Protein AF-A0A9D6QQR9-F1 (afdb_monomer_lite)

Secondary structure (DSSP, 8-state):
-EEEEEETTEEEEEE--HHHHHHTHHHHHHHHHHHTT-EEETTEEESS--HHHHHHHHHHHHHHHHHTT-HHHHHHHHHHHHHHSTTEEEEEE-SSS-GGGPEEEE-SS-----------------------------------------

Foldseek 3Di:
DWAWEAEPPDIDIDDADPVVLVVCVVVLVVLQVVCCCWDDQFPDIGNHDDLVLSLLVLSVQLVVCVVVVVSVSVNSSRSSNCNSDPQFRYWYHDPVRRSVPIDTHGDPDDDDDPPDDDDDDDDDDDDDDDDDDDDPPDDDDDDDDDDDDD

pLDDT: mean 79.38, std 22.99, range [33.31, 97.69]

Sequence (150 aa):
MKLKVIVDERAYSVDVPPAMLQQAEDFFTKMDRDMDRGWQMGPEFIESPDQMQRCQIAANKLLTSISSTNETMVLLMAGYILKRLPGVTGVDIDTAGEMLHTEMIFDDQAQPATASPKTQAPVAAAAPLKNKLNKLEAMEQAGKDVTKVY

Structure (mmCIF, N/CA/C/O backbone):
data_AF-A0A9D6QQR9-F1
#
_entry.id   AF-A0A9D6QQR9-F1
#
loop_
_atom_site.group_PDB
_atom_site.id
_atom_site.type_symbol
_atom_site.label_atom_id
_atom_site.label_alt_id
_atom_site.label_comp_id
_atom_site.label_asym_id
_atom_site.label_entity_id
_atom_site.label_seq_id
_atom_site.pdbx_PDB_ins_code
_atom_site.Cartn_x
_atom_site.Cartn_y
_atom_site.Cartn_z
_atom_site.occupancy
_atom_site.B_iso_or_equiv
_atom_site.auth_seq_id
_atom_site.auth_comp_id
_atom_site.auth_asym_id
_atom_site.auth_atom_id
_atom_site.pdbx_PDB_model_num
ATOM 1 N N . MET A 1 1 ? -11.150 -1.353 9.179 1.00 91.12 1 MET A N 1
ATOM 2 C CA . MET A 1 1 ? -11.018 -2.383 8.119 1.00 91.12 1 MET A CA 1
ATOM 3 C C . MET A 1 1 ? -9.723 -3.127 8.384 1.00 91.12 1 MET A C 1
ATOM 5 O O . MET A 1 1 ? -8.843 -2.526 8.978 1.00 91.12 1 MET A O 1
ATOM 9 N N . LYS A 1 2 ? -9.597 -4.402 8.011 1.00 93.50 2 LYS A N 1
ATOM 10 C CA . LYS A 1 2 ? -8.396 -5.192 8.325 1.00 93.50 2 LYS A CA 1
ATOM 11 C C . LYS A 1 2 ? -7.752 -5.709 7.052 1.00 93.50 2 LYS A C 1
ATOM 13 O O . LYS A 1 2 ? -8.465 -6.203 6.187 1.00 93.50 2 LYS A O 1
ATOM 18 N N . LEU A 1 3 ? -6.429 -5.611 6.981 1.00 95.62 3 LEU A N 1
ATOM 19 C CA . LEU A 1 3 ? -5.617 -6.233 5.942 1.00 95.62 3 LEU A CA 1
ATOM 20 C C . LEU A 1 3 ? -4.707 -7.277 6.591 1.00 95.62 3 LEU A C 1
ATOM 22 O O . LEU A 1 3 ? -3.951 -6.954 7.512 1.00 95.62 3 LEU A O 1
ATOM 26 N N . LYS A 1 4 ? -4.778 -8.522 6.121 1.00 96.31 4 LYS A N 1
ATOM 27 C CA . LYS A 1 4 ? -3.826 -9.569 6.494 1.00 96.31 4 LYS A CA 1
ATOM 28 C C . LYS A 1 4 ? -2.565 -9.425 5.643 1.00 96.31 4 LYS A C 1
ATOM 30 O O . LYS A 1 4 ? -2.650 -9.394 4.428 1.00 96.31 4 LYS A O 1
ATOM 35 N N . VAL A 1 5 ? -1.400 -9.353 6.263 1.00 95.88 5 VAL A N 1
ATOM 36 C CA . VAL A 1 5 ? -0.110 -9.250 5.573 1.00 95.88 5 VAL A CA 1
ATOM 37 C C . VAL A 1 5 ? 0.670 -10.516 5.873 1.00 95.88 5 VAL A C 1
ATOM 39 O O . VAL A 1 5 ? 0.930 -10.799 7.040 1.00 95.88 5 VAL A O 1
ATOM 42 N N . ILE A 1 6 ? 1.014 -11.285 4.852 1.00 95.25 6 ILE A N 1
ATOM 43 C CA . ILE A 1 6 ? 1.804 -12.507 4.970 1.00 95.25 6 ILE A CA 1
ATOM 44 C C . ILE A 1 6 ? 3.209 -12.200 4.456 1.00 95.25 6 ILE A C 1
ATOM 46 O O . ILE A 1 6 ? 3.371 -11.598 3.398 1.00 95.25 6 ILE A O 1
ATOM 50 N N . VAL A 1 7 ? 4.212 -12.531 5.264 1.00 92.25 7 VAL A N 1
ATOM 51 C CA . VAL A 1 7 ? 5.634 -12.357 4.959 1.00 92.25 7 VAL A CA 1
ATOM 52 C C . VAL A 1 7 ? 6.340 -13.628 5.412 1.00 92.25 7 VAL A C 1
ATOM 54 O O . VAL A 1 7 ? 6.319 -13.948 6.607 1.00 92.25 7 VAL A O 1
ATOM 57 N N . ASP A 1 8 ? 6.939 -14.355 4.472 1.00 88.56 8 ASP A N 1
ATOM 58 C CA . ASP A 1 8 ? 7.457 -15.708 4.698 1.00 88.56 8 ASP A CA 1
ATOM 59 C C . ASP A 1 8 ? 6.386 -16.605 5.368 1.00 88.56 8 ASP A C 1
ATOM 61 O O . ASP A 1 8 ? 5.289 -16.787 4.851 1.00 88.56 8 ASP A O 1
ATOM 65 N N . GLU A 1 9 ? 6.658 -17.135 6.563 1.00 87.06 9 GLU A N 1
ATOM 66 C CA . GLU A 1 9 ? 5.735 -17.982 7.336 1.00 87.06 9 GLU A CA 1
ATOM 67 C C . GLU A 1 9 ? 4.909 -17.206 8.379 1.00 87.06 9 GLU A C 1
ATOM 69 O O . GLU A 1 9 ? 4.236 -17.795 9.231 1.00 87.06 9 GLU A O 1
ATOM 74 N N . ARG A 1 10 ? 4.970 -15.868 8.366 1.00 91.12 10 ARG A N 1
ATOM 75 C CA . ARG A 1 10 ? 4.340 -15.014 9.382 1.00 91.12 10 ARG A CA 1
ATOM 76 C C . ARG A 1 10 ? 3.180 -14.227 8.800 1.00 91.12 10 ARG A C 1
ATOM 78 O O . ARG A 1 10 ? 3.315 -13.557 7.786 1.00 91.12 10 ARG A O 1
ATOM 85 N N . ALA A 1 11 ? 2.055 -14.243 9.510 1.00 91.88 11 ALA A N 1
ATOM 86 C CA . ALA A 1 11 ? 0.897 -13.423 9.191 1.00 91.88 11 ALA A CA 1
ATOM 87 C C . ALA A 1 11 ? 0.703 -12.317 10.235 1.00 91.88 11 ALA A C 1
ATOM 89 O O . ALA A 1 11 ? 0.610 -12.575 11.436 1.00 91.88 11 ALA A O 1
ATOM 90 N N . TYR A 1 12 ? 0.572 -11.089 9.753 1.00 90.81 12 TYR A N 1
ATOM 91 C CA . TYR A 1 12 ? 0.277 -9.883 10.511 1.00 90.81 12 TYR A CA 1
ATOM 92 C C . TYR A 1 12 ? -1.120 -9.390 10.139 1.00 90.81 12 TYR A C 1
ATOM 94 O O . TYR A 1 12 ? -1.597 -9.608 9.029 1.00 90.81 12 TYR A O 1
ATOM 102 N N . SER A 1 13 ? -1.808 -8.730 11.063 1.00 93.94 13 SER A N 1
ATOM 103 C CA . SER A 1 13 ? -3.091 -8.081 10.779 1.00 93.94 13 SER A CA 1
ATOM 104 C C . SER A 1 13 ? -2.959 -6.596 11.051 1.00 93.94 13 SER A C 1
ATOM 106 O O . SER A 1 13 ? -2.690 -6.200 12.183 1.00 93.94 13 SER A O 1
ATOM 108 N N . VAL A 1 14 ? -3.155 -5.784 10.017 1.00 94.94 14 VAL A N 1
ATOM 109 C CA . VAL A 1 14 ? -3.143 -4.326 10.119 1.00 94.94 14 VAL A CA 1
ATOM 110 C C . VAL A 1 14 ? -4.587 -3.845 10.185 1.00 94.94 14 VAL A C 1
ATOM 112 O O . VAL A 1 14 ? -5.348 -4.021 9.231 1.00 94.94 14 VAL A O 1
ATOM 115 N N . ASP A 1 15 ? -4.980 -3.263 11.319 1.00 95.25 15 ASP A N 1
ATOM 116 C CA . ASP A 1 15 ? -6.286 -2.620 11.463 1.00 95.25 15 ASP A CA 1
ATOM 117 C C . ASP A 1 15 ? -6.185 -1.163 11.006 1.00 95.25 15 ASP A C 1
ATOM 119 O O . ASP A 1 15 ? -5.516 -0.342 11.629 1.00 95.25 15 ASP A O 1
ATOM 123 N N . VAL A 1 16 ? -6.818 -0.864 9.875 1.00 94.56 16 VAL A N 1
ATOM 124 C CA . VAL A 1 16 ? -6.851 0.467 9.273 1.00 94.56 16 VAL A CA 1
ATOM 125 C C . VAL A 1 16 ? -8.163 1.158 9.658 1.00 94.56 16 VAL A C 1
ATOM 127 O O . VAL A 1 16 ? -9.246 0.709 9.240 1.00 94.56 16 VAL A O 1
ATOM 130 N N . PRO A 1 17 ? -8.110 2.269 10.417 1.00 94.50 17 PRO A N 1
ATOM 131 C CA . PRO A 1 17 ? -9.299 3.033 10.768 1.00 94.50 17 PRO A CA 1
ATOM 132 C C . PRO A 1 17 ? -9.980 3.613 9.515 1.00 94.50 17 PRO A C 1
ATOM 134 O O . PRO A 1 17 ? -9.307 4.230 8.689 1.00 94.50 17 PRO A O 1
ATOM 137 N N . PRO A 1 18 ? -11.315 3.508 9.364 1.00 90.81 18 PRO A N 1
ATOM 138 C CA . PRO A 1 18 ? -12.011 4.060 8.197 1.00 90.81 18 PRO A CA 1
ATOM 139 C C . PRO A 1 18 ? -11.813 5.572 8.012 1.00 90.81 18 PRO A C 1
ATOM 141 O O . PRO A 1 18 ? -11.707 6.043 6.884 1.00 90.81 18 PRO A O 1
ATOM 144 N N . ALA A 1 19 ? -11.718 6.326 9.113 1.00 92.19 19 ALA A N 1
ATOM 145 C CA . ALA A 1 19 ? -11.443 7.762 9.073 1.00 92.19 19 ALA A CA 1
ATOM 146 C C . ALA A 1 19 ? -10.086 8.067 8.414 1.00 92.19 19 ALA A C 1
ATOM 148 O O . ALA A 1 19 ? -9.981 8.995 7.616 1.00 92.19 19 ALA A O 1
ATOM 149 N N . MET A 1 20 ? -9.076 7.229 8.667 1.00 91.94 20 MET A N 1
ATOM 150 C CA . MET A 1 20 ? -7.753 7.375 8.067 1.00 91.94 20 MET A CA 1
ATOM 151 C C . MET A 1 20 ? -7.805 7.229 6.543 1.00 91.94 20 MET A C 1
ATOM 153 O O . MET A 1 20 ? -7.174 8.008 5.839 1.00 91.94 20 MET A O 1
ATOM 157 N N . LEU A 1 21 ? -8.589 6.278 6.02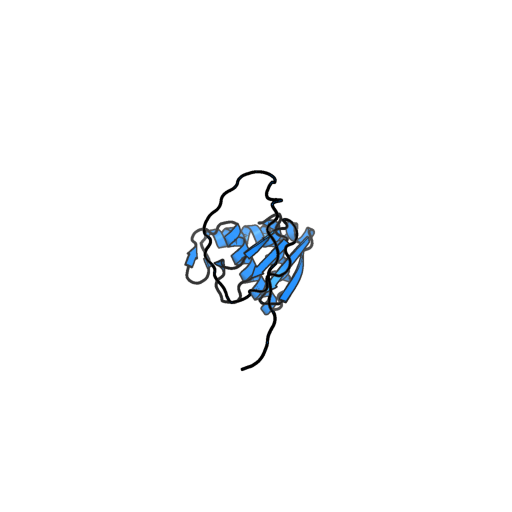3 1.00 90.75 21 LEU A N 1
ATOM 158 C CA . LEU A 1 21 ? -8.748 6.084 4.576 1.00 90.75 21 LEU A CA 1
ATOM 159 C C . LEU A 1 21 ? -9.316 7.320 3.876 1.00 90.75 21 LEU A C 1
ATOM 161 O O . LEU A 1 21 ? -8.982 7.578 2.725 1.00 90.75 21 LEU A O 1
ATOM 165 N N . GLN A 1 22 ? -10.194 8.061 4.555 1.00 90.75 22 GLN A N 1
ATOM 166 C CA . GLN A 1 22 ? -10.755 9.305 4.029 1.00 90.75 22 GLN A CA 1
ATOM 167 C C . GLN A 1 22 ? -9.737 10.445 4.110 1.00 90.75 22 GLN A C 1
ATOM 169 O O . GLN A 1 22 ? -9.563 11.184 3.148 1.00 90.75 22 GLN A O 1
ATOM 174 N N . GLN A 1 23 ? -9.036 10.564 5.238 1.00 93.44 23 GLN A N 1
ATOM 175 C CA . GLN A 1 23 ? -8.051 11.624 5.471 1.00 93.44 23 GLN A CA 1
ATOM 176 C C . GLN A 1 23 ? -6.786 11.472 4.614 1.00 93.44 23 GLN A C 1
ATOM 178 O O . GLN A 1 23 ? -6.127 12.462 4.315 1.00 93.44 23 GLN A O 1
ATOM 183 N N . ALA A 1 24 ? -6.441 10.246 4.215 1.00 94.50 24 ALA A N 1
ATOM 184 C CA . ALA A 1 24 ? -5.247 9.942 3.433 1.00 94.50 24 ALA A CA 1
ATOM 185 C C . ALA A 1 24 ? -5.466 9.975 1.907 1.00 94.50 24 ALA A C 1
ATOM 187 O O . ALA A 1 24 ? -4.535 9.670 1.165 1.00 94.50 24 ALA A O 1
ATOM 188 N N . GLU A 1 25 ? -6.649 10.358 1.407 1.00 94.75 25 GLU A N 1
ATOM 189 C CA . GLU A 1 25 ? -6.940 10.357 -0.040 1.00 94.75 25 GLU A CA 1
ATOM 190 C C . GLU A 1 25 ? -5.968 11.236 -0.844 1.00 94.75 25 GLU A C 1
ATOM 192 O O . GLU A 1 25 ? -5.520 10.837 -1.921 1.00 94.75 25 GLU A O 1
ATOM 197 N N . ASP A 1 26 ? -5.575 12.396 -0.309 1.00 96.12 26 ASP A N 1
ATOM 198 C CA . ASP A 1 26 ? -4.588 13.272 -0.952 1.00 96.12 26 ASP A CA 1
ATOM 199 C C . ASP A 1 26 ? -3.217 12.594 -1.064 1.00 96.12 26 ASP A C 1
ATOM 201 O O . ASP A 1 26 ? -2.535 12.693 -2.088 1.00 96.12 26 ASP A O 1
ATOM 205 N N . PHE A 1 27 ? -2.825 11.856 -0.024 1.00 96.50 27 PHE A N 1
ATOM 206 C CA . PHE A 1 27 ? -1.591 11.078 -0.021 1.00 96.50 27 PHE A CA 1
ATOM 207 C C . PHE A 1 27 ? -1.658 9.936 -1.044 1.00 96.50 27 PHE A C 1
ATOM 209 O O . PHE A 1 27 ? -0.718 9.755 -1.816 1.00 96.50 27 PHE A O 1
ATOM 216 N N . PHE A 1 28 ? -2.780 9.214 -1.114 1.00 96.69 28 PHE A N 1
ATOM 217 C CA . PHE A 1 28 ? -2.988 8.146 -2.095 1.00 96.69 28 PHE A CA 1
ATOM 218 C C . PHE A 1 28 ? -2.946 8.676 -3.527 1.00 96.69 28 PHE A C 1
ATOM 220 O O . PHE A 1 28 ? -2.248 8.117 -4.367 1.00 96.69 28 PHE A O 1
ATOM 227 N N . THR A 1 29 ? -3.608 9.804 -3.783 1.00 97.00 29 THR A N 1
ATOM 228 C CA . THR A 1 29 ? -3.613 10.469 -5.092 1.00 97.00 29 THR A CA 1
ATOM 229 C C . THR A 1 29 ? -2.218 10.937 -5.496 1.00 97.00 29 THR A C 1
ATOM 231 O O . THR A 1 29 ? -1.833 10.829 -6.660 1.00 97.00 29 THR A O 1
ATOM 234 N N . LYS A 1 30 ? -1.430 11.455 -4.547 1.00 96.75 30 LYS A N 1
ATOM 235 C CA . LYS A 1 30 ? -0.031 11.801 -4.810 1.00 96.75 30 LYS A CA 1
ATOM 236 C C . LYS A 1 30 ? 0.784 10.560 -5.163 1.00 96.75 30 LYS A C 1
ATOM 238 O O . LYS A 1 30 ? 1.539 10.598 -6.126 1.00 96.75 30 LYS A O 1
ATOM 243 N N . MET A 1 31 ? 0.602 9.473 -4.419 1.00 96.81 31 MET A N 1
ATOM 244 C CA . MET A 1 31 ? 1.321 8.231 -4.672 1.00 96.81 31 MET A CA 1
ATOM 245 C C . MET A 1 31 ? 0.973 7.634 -6.043 1.00 96.81 31 MET A C 1
ATOM 247 O O . MET A 1 31 ? 1.870 7.177 -6.743 1.00 96.81 31 MET A O 1
ATOM 251 N N . ASP A 1 32 ? -0.293 7.708 -6.461 1.00 96.50 32 ASP A N 1
ATOM 252 C CA . ASP A 1 32 ? -0.720 7.320 -7.811 1.00 96.50 32 ASP A CA 1
ATOM 253 C C . ASP A 1 32 ? 0.017 8.117 -8.891 1.00 96.50 32 ASP A C 1
ATOM 255 O O . ASP A 1 32 ? 0.580 7.531 -9.811 1.00 96.50 32 ASP A O 1
ATOM 259 N N . ARG A 1 33 ? 0.080 9.445 -8.736 1.00 96.44 33 ARG A N 1
ATOM 260 C CA . ARG A 1 33 ? 0.791 10.332 -9.669 1.00 96.44 33 ARG A CA 1
ATOM 261 C C . ARG A 1 33 ? 2.295 10.092 -9.693 1.00 96.44 33 ARG A C 1
ATOM 263 O O . ARG A 1 33 ? 2.919 10.248 -10.736 1.00 96.44 33 ARG A O 1
ATOM 270 N N . ASP A 1 34 ? 2.886 9.757 -8.550 1.00 95.69 34 ASP A N 1
ATOM 271 C CA . ASP A 1 34 ? 4.303 9.407 -8.485 1.00 95.69 34 ASP A CA 1
ATOM 272 C C . ASP A 1 34 ? 4.568 8.093 -9.239 1.00 95.69 34 ASP A C 1
ATOM 274 O O . ASP A 1 34 ? 5.571 7.998 -9.942 1.00 95.69 34 ASP A O 1
ATOM 278 N N . MET A 1 35 ? 3.653 7.119 -9.161 1.00 96.31 35 MET A N 1
ATOM 279 C CA . MET A 1 35 ? 3.741 5.861 -9.914 1.00 96.31 35 MET A CA 1
ATOM 280 C C . MET A 1 35 ? 3.443 6.023 -11.412 1.00 96.31 35 MET A C 1
ATOM 282 O O . MET A 1 35 ? 4.026 5.301 -12.213 1.00 96.31 35 MET A O 1
ATOM 286 N N . ASP A 1 36 ? 2.624 7.002 -11.816 1.00 95.06 36 ASP A N 1
ATOM 287 C CA . ASP A 1 36 ? 2.365 7.327 -13.234 1.00 95.06 36 ASP A CA 1
ATOM 288 C C . ASP A 1 36 ? 3.628 7.751 -14.007 1.00 95.06 36 ASP A C 1
ATOM 290 O O . ASP A 1 36 ? 3.624 7.800 -15.235 1.00 95.06 36 ASP A O 1
ATOM 294 N N . ARG A 1 37 ? 4.717 8.074 -13.301 1.00 95.19 37 ARG A N 1
ATOM 295 C CA . ARG A 1 37 ? 6.022 8.416 -13.893 1.00 95.19 37 ARG A CA 1
ATOM 296 C C . ARG A 1 37 ? 6.878 7.189 -14.219 1.00 95.19 37 ARG A C 1
ATOM 298 O O . ARG A 1 37 ? 8.020 7.346 -14.653 1.00 95.19 37 ARG A O 1
ATOM 305 N N . GLY A 1 38 ? 6.335 6.007 -13.973 1.00 95.69 38 GLY A N 1
ATOM 306 C CA . GLY A 1 38 ? 7.004 4.728 -14.071 1.00 95.69 38 GLY A CA 1
ATOM 307 C C . GLY A 1 38 ? 7.695 4.317 -12.775 1.00 95.69 38 GLY A C 1
ATOM 308 O O . GLY A 1 38 ? 8.071 5.145 -11.940 1.00 95.69 38 GLY A O 1
ATOM 309 N N . TRP A 1 39 ? 7.844 3.007 -12.595 1.00 95.69 39 TRP A N 1
ATOM 310 C CA . TRP A 1 39 ? 8.399 2.409 -11.387 1.00 95.69 39 TRP A CA 1
ATOM 311 C C . TRP A 1 39 ? 9.298 1.216 -11.711 1.00 95.69 39 TRP A C 1
ATOM 313 O O . TRP A 1 39 ? 8.967 0.379 -12.548 1.00 95.69 39 TRP A O 1
ATOM 323 N N . GLN A 1 40 ? 10.423 1.111 -11.004 1.00 94.12 40 GLN A N 1
ATOM 324 C CA . GLN A 1 40 ? 11.301 -0.056 -11.074 1.00 94.12 40 GLN A CA 1
ATOM 325 C C . GLN A 1 40 ? 10.744 -1.164 -10.166 1.00 94.12 40 GLN A C 1
ATOM 327 O O . GLN A 1 40 ? 10.770 -1.040 -8.938 1.00 94.12 40 GLN A O 1
ATOM 332 N N . MET A 1 41 ? 10.233 -2.240 -10.759 1.00 92.81 41 MET A N 1
ATOM 333 C CA . MET A 1 41 ? 9.688 -3.408 -10.065 1.00 92.81 41 MET A CA 1
ATOM 334 C C . MET A 1 41 ? 10.649 -4.586 -10.250 1.00 92.81 41 MET A C 1
ATOM 336 O O . MET A 1 41 ? 10.521 -5.391 -11.167 1.00 92.81 41 MET A O 1
ATOM 340 N N . GLY A 1 42 ? 11.665 -4.656 -9.386 1.00 86.81 42 GLY A N 1
ATOM 341 C CA . GLY A 1 42 ? 12.750 -5.630 -9.529 1.00 86.81 42 GLY A CA 1
ATOM 342 C C . GLY A 1 42 ? 13.634 -5.301 -10.743 1.00 86.81 42 GLY A C 1
ATOM 343 O O . GLY A 1 42 ? 14.072 -4.152 -10.865 1.00 86.81 42 GLY A O 1
ATOM 344 N N . PRO A 1 43 ? 13.930 -6.257 -11.641 1.00 87.94 43 PRO A N 1
ATOM 345 C CA . PRO A 1 43 ? 14.731 -5.992 -12.838 1.00 87.94 43 PRO A CA 1
ATOM 346 C C . PRO A 1 43 ? 13.969 -5.205 -13.916 1.00 87.94 43 PRO A C 1
ATOM 348 O O . PRO A 1 43 ? 14.599 -4.600 -14.783 1.00 87.94 43 PRO A O 1
ATOM 351 N N . GLU A 1 44 ? 12.636 -5.184 -13.863 1.00 91.19 44 GLU A N 1
ATOM 352 C CA . GLU A 1 44 ? 11.794 -4.566 -14.885 1.00 91.19 44 GLU A CA 1
ATOM 353 C C . GLU A 1 44 ? 11.399 -3.130 -14.513 1.00 91.19 44 GLU A C 1
ATOM 355 O O . GLU A 1 44 ? 11.118 -2.816 -13.354 1.00 91.19 44 GLU A O 1
ATOM 360 N N . PHE A 1 45 ? 11.382 -2.241 -15.508 1.00 94.75 45 PHE A N 1
ATOM 361 C CA . PHE A 1 45 ? 10.854 -0.888 -15.369 1.00 94.75 45 PHE A CA 1
ATOM 362 C C . PHE A 1 45 ? 9.485 -0.813 -16.041 1.00 94.75 45 PHE A C 1
ATOM 364 O O . PHE A 1 45 ? 9.373 -1.019 -17.248 1.00 94.75 45 PHE A O 1
ATOM 371 N N . ILE A 1 46 ? 8.456 -0.493 -15.263 1.00 95.38 46 ILE A N 1
ATOM 372 C CA . ILE A 1 46 ? 7.082 -0.372 -15.745 1.00 95.38 46 ILE A CA 1
ATOM 373 C C . ILE A 1 46 ? 6.766 1.105 -15.931 1.00 95.38 46 ILE A C 1
ATOM 375 O O . ILE A 1 46 ? 6.724 1.843 -14.951 1.00 95.38 46 ILE A O 1
ATOM 379 N N . GLU A 1 47 ? 6.531 1.545 -17.168 1.00 95.69 47 GLU A N 1
ATOM 380 C CA . GLU A 1 47 ? 6.283 2.963 -17.482 1.00 95.69 47 GLU A CA 1
ATOM 381 C C . GLU A 1 47 ? 4.973 3.494 -16.886 1.00 95.69 47 GLU A C 1
ATOM 383 O O . GLU A 1 47 ? 4.905 4.648 -16.472 1.00 95.69 47 GLU A O 1
ATOM 388 N N . SER A 1 48 ? 3.933 2.661 -16.820 1.00 93.94 48 SER A N 1
ATOM 389 C CA . SER A 1 48 ? 2.644 3.025 -16.232 1.00 93.94 48 SER A CA 1
ATOM 390 C C . SER A 1 48 ? 2.059 1.822 -15.493 1.00 93.94 48 SER A C 1
ATOM 392 O O . SER A 1 48 ? 1.387 0.995 -16.112 1.00 93.94 48 SER A O 1
ATOM 394 N N . PRO A 1 49 ? 2.347 1.682 -14.185 1.00 96.06 49 PRO A N 1
ATOM 395 C CA . PRO A 1 49 ? 1.848 0.571 -13.394 1.00 96.06 49 PRO A CA 1
ATOM 396 C C . PRO A 1 49 ? 0.319 0.560 -13.352 1.00 96.06 49 PRO A C 1
ATOM 398 O O . PRO A 1 49 ? -0.315 1.582 -13.042 1.00 96.06 49 PRO A O 1
ATOM 401 N N . ASP A 1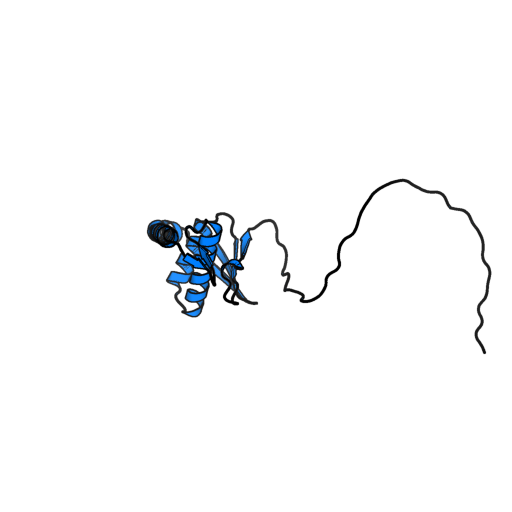 50 ? -0.271 -0.600 -13.624 1.00 95.75 50 ASP A N 1
ATOM 402 C CA . ASP A 1 50 ? -1.705 -0.817 -13.461 1.00 95.75 50 ASP A CA 1
ATOM 403 C C . ASP A 1 50 ? -2.110 -0.856 -11.975 1.00 95.75 50 ASP A C 1
ATOM 405 O O . ASP A 1 50 ? -1.287 -0.761 -11.064 1.00 95.75 50 ASP A O 1
ATOM 409 N N . GLN A 1 51 ? -3.407 -0.973 -11.702 1.00 95.31 51 GLN A N 1
ATOM 410 C CA . GLN A 1 51 ? -3.929 -0.973 -10.335 1.00 95.31 51 GLN A CA 1
ATOM 411 C C . GLN A 1 51 ? -3.364 -2.105 -9.462 1.00 95.31 51 GLN A C 1
ATOM 413 O O . GLN A 1 51 ? -3.084 -1.876 -8.285 1.00 95.31 51 GLN A O 1
ATOM 418 N N . MET A 1 52 ? -3.179 -3.302 -10.024 1.00 95.50 52 MET A N 1
ATOM 419 C CA . MET A 1 52 ? -2.612 -4.443 -9.308 1.00 95.50 52 MET A CA 1
ATOM 420 C C . MET A 1 52 ? -1.142 -4.178 -8.979 1.00 95.50 52 MET A C 1
ATOM 422 O O . MET A 1 52 ? -0.731 -4.293 -7.824 1.00 95.50 52 MET A O 1
ATOM 426 N N . GLN A 1 53 ? -0.375 -3.722 -9.968 1.00 96.19 53 GLN A N 1
ATOM 427 C CA . GLN A 1 53 ? 1.038 -3.382 -9.817 1.00 96.19 53 GLN A CA 1
ATOM 428 C C . GLN A 1 53 ? 1.244 -2.251 -8.799 1.00 96.19 53 GLN A C 1
ATOM 430 O O . GLN A 1 53 ? 2.109 -2.331 -7.929 1.00 96.19 53 GLN A O 1
ATOM 435 N N . ARG A 1 54 ? 0.397 -1.219 -8.802 1.00 97.06 54 ARG A N 1
ATOM 436 C CA . ARG A 1 54 ? 0.438 -0.164 -7.773 1.00 97.06 54 ARG A CA 1
ATOM 437 C C . ARG A 1 54 ? 0.249 -0.713 -6.365 1.00 97.06 54 ARG A C 1
ATOM 439 O O . ARG A 1 54 ? 0.925 -0.276 -5.430 1.00 97.06 54 ARG A O 1
ATOM 446 N N . CYS A 1 55 ? -0.648 -1.681 -6.195 1.00 96.94 55 CYS A N 1
ATOM 447 C CA . CYS A 1 55 ? -0.826 -2.346 -4.912 1.00 96.94 55 CYS A CA 1
ATOM 448 C C . CYS A 1 55 ? 0.388 -3.211 -4.544 1.00 96.94 55 CYS A C 1
ATOM 450 O O . CYS A 1 55 ? 0.769 -3.212 -3.376 1.00 96.94 55 CYS A O 1
ATOM 452 N N . GLN A 1 56 ? 1.054 -3.863 -5.502 1.00 96.38 56 GLN A N 1
ATOM 453 C CA . GLN A 1 56 ? 2.321 -4.573 -5.262 1.00 96.38 56 GLN A CA 1
ATOM 454 C C . GLN A 1 56 ? 3.443 -3.613 -4.824 1.00 96.38 56 GLN A C 1
ATOM 456 O O . GLN A 1 56 ? 4.169 -3.896 -3.870 1.00 96.38 56 GLN A O 1
ATOM 461 N N . ILE A 1 57 ? 3.534 -2.422 -5.429 1.00 96.12 57 ILE A N 1
ATOM 462 C CA . ILE A 1 57 ? 4.461 -1.358 -4.999 1.00 96.12 57 ILE A CA 1
ATOM 463 C C . ILE A 1 57 ? 4.156 -0.921 -3.566 1.00 96.12 57 ILE A C 1
ATOM 465 O O . ILE A 1 57 ? 5.064 -0.798 -2.739 1.00 96.12 57 ILE A O 1
ATOM 469 N N . ALA A 1 58 ? 2.879 -0.704 -3.246 1.00 96.88 58 ALA A N 1
ATOM 470 C CA . ALA A 1 58 ? 2.457 -0.361 -1.893 1.00 96.88 58 ALA A CA 1
ATOM 471 C C . ALA A 1 58 ? 2.765 -1.485 -0.890 1.00 96.88 58 ALA A C 1
ATOM 473 O O . ALA A 1 58 ? 3.204 -1.198 0.222 1.00 96.88 58 ALA A O 1
ATOM 474 N N . ALA A 1 59 ? 2.612 -2.751 -1.280 1.00 96.50 59 ALA A N 1
ATOM 475 C CA . ALA A 1 59 ? 2.946 -3.907 -0.454 1.00 96.50 59 ALA A CA 1
ATOM 476 C C . ALA A 1 59 ? 4.455 -4.005 -0.178 1.00 96.50 59 ALA A C 1
ATOM 478 O O . ALA A 1 59 ? 4.867 -4.186 0.966 1.00 96.50 59 ALA A O 1
ATOM 479 N N . ASN A 1 60 ? 5.304 -3.761 -1.176 1.00 94.81 60 ASN A N 1
ATOM 480 C CA . ASN A 1 60 ? 6.750 -3.696 -0.965 1.00 94.81 60 ASN A CA 1
ATOM 481 C C . ASN A 1 60 ? 7.158 -2.544 -0.018 1.00 94.81 60 ASN A C 1
ATOM 483 O O . ASN A 1 60 ? 7.992 -2.710 0.881 1.00 94.81 60 ASN A O 1
ATOM 487 N N . LYS A 1 61 ? 6.520 -1.373 -0.156 1.00 95.06 61 LYS A N 1
ATOM 488 C CA . LYS A 1 61 ? 6.697 -0.252 0.785 1.00 95.06 61 LYS A CA 1
ATOM 489 C C . LYS A 1 61 ? 6.197 -0.594 2.187 1.00 95.06 61 LYS A C 1
ATOM 491 O O . LYS A 1 61 ? 6.818 -0.181 3.168 1.00 95.06 61 LYS A O 1
ATOM 496 N N . LEU A 1 62 ? 5.102 -1.342 2.290 1.00 95.75 62 LEU A N 1
ATOM 497 C CA . LEU A 1 62 ? 4.564 -1.838 3.551 1.00 95.75 62 LEU A CA 1
ATOM 498 C C . LEU A 1 62 ? 5.561 -2.777 4.237 1.00 95.75 62 LEU A C 1
ATOM 500 O O . LEU A 1 62 ? 5.859 -2.552 5.406 1.00 95.75 62 LEU A O 1
ATOM 504 N N . LEU A 1 63 ? 6.151 -3.736 3.513 1.00 94.19 63 LEU A N 1
ATOM 505 C CA . LEU A 1 63 ? 7.211 -4.608 4.032 1.00 94.19 63 LEU A CA 1
ATOM 506 C C . LEU A 1 63 ? 8.371 -3.789 4.610 1.00 94.19 63 LEU A C 1
ATOM 508 O O . LEU A 1 63 ? 8.738 -3.959 5.771 1.00 94.19 63 LEU A O 1
ATOM 512 N N . THR A 1 64 ? 8.883 -2.828 3.837 1.00 93.50 64 THR A N 1
ATOM 513 C CA . THR A 1 64 ? 9.980 -1.950 4.279 1.00 93.50 64 THR A CA 1
ATOM 514 C C . THR A 1 64 ? 9.600 -1.139 5.527 1.00 93.50 64 THR A C 1
ATOM 516 O O . THR A 1 64 ? 10.419 -0.935 6.427 1.00 93.50 64 THR A O 1
ATOM 519 N N . SER A 1 65 ? 8.345 -0.686 5.606 1.00 95.12 65 SER A N 1
ATOM 520 C CA . SER A 1 65 ? 7.818 0.079 6.743 1.00 95.12 65 SER A CA 1
ATOM 521 C C . SER A 1 65 ? 7.674 -0.776 8.000 1.00 95.12 65 SER A C 1
ATOM 523 O O . SER A 1 65 ? 7.974 -0.287 9.087 1.00 95.12 65 SER A O 1
ATOM 525 N N . ILE A 1 66 ? 7.281 -2.048 7.857 1.00 92.69 66 ILE A N 1
ATOM 526 C CA . ILE A 1 66 ? 7.260 -3.028 8.951 1.00 92.69 66 ILE A CA 1
ATOM 527 C C 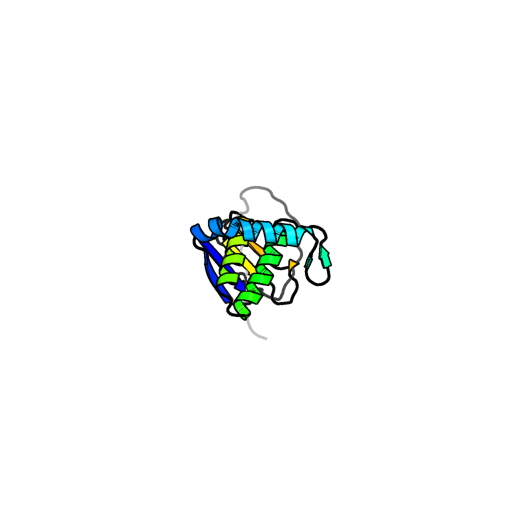. ILE A 1 66 ? 8.682 -3.244 9.472 1.00 92.69 66 ILE A C 1
ATOM 529 O O . ILE A 1 66 ? 8.912 -3.121 10.672 1.00 92.69 66 ILE A O 1
ATOM 533 N N . SER A 1 67 ? 9.650 -3.495 8.584 1.00 90.75 67 SER A N 1
ATOM 534 C CA . SER A 1 67 ? 11.055 -3.692 8.969 1.00 90.75 67 SER A CA 1
ATOM 535 C C . SER A 1 67 ? 11.672 -2.461 9.641 1.00 90.75 67 SER A C 1
ATOM 537 O O . SER A 1 67 ? 12.562 -2.601 10.474 1.00 90.75 67 SER A O 1
ATOM 539 N N . SER A 1 68 ? 11.193 -1.264 9.294 1.00 93.25 68 SER A N 1
ATOM 540 C CA . SER A 1 68 ? 11.657 0.010 9.862 1.00 93.25 68 SER A CA 1
ATOM 541 C C . SER A 1 68 ? 10.821 0.495 11.057 1.00 93.25 68 SER A C 1
ATOM 543 O O . SER A 1 68 ? 11.040 1.609 11.529 1.00 93.25 68 SER A O 1
ATOM 545 N N . THR A 1 69 ? 9.838 -0.289 11.520 1.00 91.62 69 THR A N 1
ATOM 546 C CA . THR A 1 69 ? 8.903 0.063 12.611 1.00 91.62 69 THR A CA 1
ATOM 547 C C . THR A 1 69 ? 8.193 1.411 12.395 1.00 91.62 69 THR A C 1
ATOM 549 O O . THR A 1 69 ? 7.927 2.164 13.329 1.00 91.62 69 THR A O 1
ATOM 552 N N . ASN A 1 70 ? 7.878 1.754 11.143 1.00 95.19 70 ASN A N 1
ATOM 553 C CA . ASN A 1 70 ? 7.156 2.981 10.812 1.00 95.19 70 ASN A CA 1
ATOM 554 C C . ASN A 1 70 ? 5.647 2.712 10.764 1.00 95.19 70 ASN A C 1
ATOM 556 O O . ASN A 1 70 ? 5.079 2.485 9.695 1.00 95.19 70 ASN A O 1
ATOM 560 N N . GLU A 1 71 ? 4.999 2.741 11.929 1.00 93.69 71 GLU A N 1
ATOM 561 C CA . GLU A 1 71 ? 3.578 2.398 12.090 1.00 93.69 71 GLU A CA 1
ATOM 562 C C . GLU A 1 71 ? 2.653 3.251 11.213 1.00 93.69 71 GLU A C 1
ATOM 564 O O . GLU A 1 71 ? 1.741 2.729 10.571 1.00 93.69 71 GLU A O 1
ATOM 569 N N . THR A 1 72 ? 2.921 4.555 11.112 1.00 94.00 72 THR A N 1
ATOM 570 C CA . THR A 1 72 ? 2.148 5.462 10.255 1.00 94.00 72 THR A CA 1
ATOM 571 C C . THR A 1 72 ? 2.212 5.027 8.795 1.00 94.00 72 THR A C 1
ATOM 573 O O . THR A 1 72 ? 1.187 4.982 8.116 1.00 94.00 72 THR A O 1
ATOM 576 N N . MET A 1 73 ? 3.404 4.677 8.305 1.00 95.38 73 MET A N 1
ATOM 577 C CA . MET A 1 73 ? 3.577 4.242 6.922 1.00 95.38 73 MET A CA 1
ATOM 578 C C . MET A 1 73 ? 2.979 2.851 6.684 1.00 95.38 73 MET A C 1
ATOM 580 O O . MET A 1 73 ? 2.378 2.630 5.636 1.00 95.38 73 MET A O 1
ATOM 584 N N . VAL A 1 74 ? 3.042 1.946 7.667 1.00 96.31 74 VAL A N 1
ATOM 585 C CA . VAL A 1 74 ? 2.331 0.656 7.616 1.00 96.31 74 VAL A CA 1
ATOM 586 C C . VAL A 1 74 ? 0.831 0.878 7.432 1.00 96.31 74 VAL A C 1
ATOM 588 O O . VAL A 1 74 ? 0.233 0.311 6.518 1.00 96.31 74 VAL A O 1
ATOM 591 N N . LEU A 1 75 ? 0.228 1.744 8.248 1.00 95.81 75 LEU A N 1
ATOM 592 C CA . LEU A 1 75 ? -1.196 2.051 8.157 1.00 95.81 75 LEU A CA 1
ATOM 593 C C . LEU A 1 75 ? -1.560 2.716 6.818 1.00 95.81 75 LEU A C 1
ATOM 595 O O . LEU A 1 75 ? -2.578 2.368 6.221 1.00 95.81 75 LEU A O 1
ATOM 599 N N . LEU A 1 76 ? -0.722 3.632 6.316 1.00 96.50 76 LEU A N 1
ATOM 600 C CA . LEU A 1 76 ? -0.944 4.298 5.028 1.00 96.50 76 LEU A CA 1
ATOM 601 C C . LEU A 1 76 ? -0.871 3.313 3.859 1.00 96.50 76 LEU A C 1
ATOM 603 O O . LEU A 1 76 ? -1.735 3.349 2.988 1.00 96.50 76 LEU A O 1
ATOM 607 N N . MET A 1 77 ? 0.124 2.424 3.831 1.00 97.50 77 MET A N 1
ATOM 608 C CA . MET A 1 77 ? 0.268 1.449 2.745 1.00 97.50 77 MET A CA 1
ATOM 609 C C . MET A 1 77 ? -0.826 0.380 2.792 1.00 97.50 77 MET A C 1
ATOM 611 O O . MET A 1 77 ? -1.417 0.069 1.759 1.00 97.50 77 MET A O 1
ATOM 615 N N . ALA A 1 78 ? -1.170 -0.122 3.982 1.00 97.00 78 ALA A N 1
ATOM 616 C CA . ALA A 1 78 ? -2.293 -1.043 4.141 1.00 97.00 78 ALA A CA 1
ATOM 617 C C . ALA A 1 78 ? -3.609 -0.384 3.707 1.00 97.00 78 ALA A C 1
ATOM 619 O O . ALA A 1 78 ? -4.418 -0.986 3.001 1.00 97.00 78 ALA A O 1
ATOM 620 N N . GLY A 1 79 ? -3.802 0.880 4.089 1.00 96.56 79 GLY A N 1
ATOM 621 C CA . GLY A 1 79 ? -4.969 1.652 3.699 1.00 96.56 79 GLY A CA 1
ATOM 622 C C . GLY A 1 79 ? -5.046 1.905 2.197 1.00 96.56 79 GLY A C 1
ATOM 623 O O . GLY A 1 79 ? -6.122 1.781 1.618 1.00 96.56 79 GLY A O 1
ATOM 624 N N . TYR A 1 80 ? -3.914 2.187 1.550 1.00 97.69 80 TYR A N 1
ATOM 625 C CA . TYR A 1 80 ? -3.852 2.353 0.101 1.00 97.69 80 TYR A CA 1
ATOM 626 C C . TYR A 1 80 ? -4.296 1.084 -0.636 1.00 97.69 80 TYR A C 1
ATOM 628 O O . TYR A 1 80 ? -5.131 1.172 -1.535 1.00 97.69 80 TYR A O 1
ATOM 636 N N . ILE A 1 81 ? -3.800 -0.090 -0.223 1.00 97.00 81 ILE A N 1
ATOM 637 C CA . ILE A 1 81 ? -4.175 -1.384 -0.818 1.00 97.00 81 ILE A CA 1
ATOM 638 C C . ILE A 1 81 ? -5.684 -1.617 -0.675 1.00 97.00 81 ILE A C 1
ATOM 640 O O . ILE A 1 81 ? -6.365 -1.833 -1.674 1.00 97.00 81 ILE A O 1
ATOM 644 N N . LEU A 1 82 ? -6.230 -1.468 0.538 1.00 95.62 82 LEU A N 1
ATOM 645 C CA . LEU A 1 82 ? -7.670 -1.620 0.798 1.00 95.62 82 LEU A CA 1
ATOM 646 C C . LEU A 1 82 ? -8.534 -0.626 0.006 1.00 95.62 82 LEU A C 1
ATOM 648 O O . LEU A 1 82 ? -9.666 -0.932 -0.363 1.00 95.62 82 LEU A O 1
ATOM 652 N N . LYS A 1 83 ? -8.023 0.588 -0.225 1.00 95.44 83 LYS A N 1
ATOM 653 C CA . LYS A 1 83 ? -8.747 1.653 -0.921 1.00 95.44 83 LYS A CA 1
ATOM 654 C C . LYS A 1 83 ? -8.747 1.464 -2.434 1.00 95.44 83 LYS A C 1
ATOM 656 O O . LYS A 1 83 ? -9.763 1.741 -3.071 1.00 95.44 83 LYS A O 1
ATOM 661 N N . ARG A 1 84 ? -7.610 1.070 -3.012 1.00 95.12 84 ARG A N 1
ATOM 662 C CA . ARG A 1 84 ? -7.456 0.913 -4.461 1.00 95.12 84 ARG A CA 1
ATOM 663 C C . ARG A 1 84 ? -7.922 -0.458 -4.942 1.00 95.12 84 ARG A C 1
ATOM 665 O O . ARG A 1 84 ? -8.432 -0.511 -6.048 1.00 95.12 84 ARG A O 1
ATOM 672 N N . LEU A 1 85 ? -7.857 -1.517 -4.135 1.00 94.56 85 LEU A N 1
ATOM 673 C CA . LEU A 1 85 ? -8.406 -2.839 -4.464 1.00 94.56 85 LEU A CA 1
ATOM 674 C C . LEU A 1 85 ? -9.547 -3.214 -3.502 1.00 94.56 85 LEU A C 1
ATOM 676 O O . LEU A 1 85 ? -9.320 -3.901 -2.506 1.00 94.56 85 LEU A O 1
ATOM 680 N N . PRO A 1 86 ? -10.795 -2.782 -3.763 1.00 91.12 86 PRO A N 1
ATOM 681 C CA . PRO A 1 86 ? -11.924 -3.193 -2.936 1.00 91.12 86 PRO A CA 1
ATOM 682 C C . PRO A 1 86 ? -12.134 -4.714 -3.021 1.00 91.12 86 PRO A C 1
ATOM 684 O O . PRO A 1 86 ? -12.130 -5.286 -4.106 1.00 91.12 86 PRO A O 1
ATOM 687 N N . GLY A 1 87 ? -12.340 -5.363 -1.873 1.00 91.31 87 GLY A N 1
ATOM 688 C CA . GLY A 1 87 ? -12.514 -6.821 -1.772 1.00 91.31 87 GLY A CA 1
ATOM 689 C C . GLY A 1 87 ? -11.238 -7.592 -1.421 1.00 91.31 87 GLY A C 1
ATOM 690 O O . GLY A 1 87 ? -11.317 -8.776 -1.101 1.00 91.31 87 GLY A O 1
ATOM 691 N N . VAL A 1 88 ? -10.079 -6.926 -1.417 1.00 94.62 88 VAL A N 1
ATOM 692 C CA . VAL A 1 88 ? -8.840 -7.514 -0.902 1.00 94.62 88 VAL A CA 1
ATOM 693 C C . VAL A 1 88 ? -8.942 -7.709 0.614 1.00 94.62 88 VAL A C 1
ATOM 695 O O . VAL A 1 88 ? -9.360 -6.812 1.351 1.00 94.62 88 VAL A O 1
ATOM 698 N N . THR A 1 89 ? -8.566 -8.890 1.091 1.00 95.00 89 THR A N 1
ATOM 699 C CA . THR A 1 89 ? -8.516 -9.236 2.519 1.00 95.00 89 THR A CA 1
ATOM 700 C C . THR A 1 89 ? -7.100 -9.453 3.014 1.00 95.00 89 THR A C 1
ATOM 702 O O . THR A 1 89 ? -6.840 -9.334 4.218 1.00 95.00 89 THR A O 1
ATOM 705 N N . GLY A 1 90 ? -6.155 -9.683 2.106 1.00 95.12 90 GLY A N 1
ATOM 706 C CA . GLY A 1 90 ? -4.753 -9.742 2.461 1.00 95.12 90 GLY A CA 1
ATOM 707 C C . GLY A 1 90 ? -3.793 -9.584 1.299 1.00 95.12 90 GLY A C 1
ATOM 708 O O . GLY A 1 90 ? -4.188 -9.422 0.152 1.00 95.12 90 GLY A O 1
ATOM 709 N N . VAL A 1 91 ? -2.514 -9.623 1.631 1.00 96.31 91 VAL A N 1
ATOM 710 C CA . VAL A 1 91 ? -1.405 -9.597 0.689 1.00 96.31 91 VAL A CA 1
ATOM 711 C C . VAL A 1 91 ? -0.343 -10.582 1.159 1.00 96.31 91 VAL A C 1
ATOM 713 O O . VAL A 1 91 ? -0.024 -10.611 2.349 1.00 96.31 91 VAL A O 1
ATOM 716 N N . ASP A 1 92 ? 0.168 -11.385 0.236 1.00 95.50 92 ASP A N 1
ATOM 717 C CA . ASP A 1 92 ? 1.308 -12.274 0.427 1.00 95.50 92 ASP A CA 1
ATOM 718 C C . ASP A 1 92 ? 2.523 -11.653 -0.259 1.00 95.50 92 ASP A C 1
ATOM 720 O O . ASP A 1 92 ? 2.526 -11.448 -1.473 1.00 95.50 92 ASP A O 1
ATOM 724 N N . ILE A 1 93 ? 3.496 -11.214 0.540 1.00 94.31 93 ILE A N 1
ATOM 725 C CA . ILE A 1 93 ? 4.628 -10.429 0.056 1.00 94.31 93 ILE A CA 1
ATOM 726 C C . ILE A 1 93 ? 5.813 -11.351 -0.203 1.00 94.31 93 ILE A C 1
ATOM 728 O O . ILE A 1 93 ? 6.363 -11.936 0.732 1.00 94.31 93 ILE A O 1
ATOM 732 N N . ASP A 1 94 ? 6.269 -11.370 -1.456 1.00 91.62 94 ASP A N 1
ATOM 733 C CA . ASP A 1 94 ? 7.520 -12.020 -1.833 1.00 91.62 94 ASP A CA 1
ATOM 734 C C . ASP A 1 94 ? 8.720 -11.274 -1.222 1.00 91.62 94 ASP A C 1
ATOM 736 O O . ASP A 1 94 ? 8.963 -10.090 -1.482 1.00 91.62 94 ASP A O 1
ATOM 740 N N . THR A 1 95 ? 9.480 -11.980 -0.387 1.00 87.81 95 THR A N 1
ATOM 741 C CA . THR A 1 95 ? 10.690 -11.472 0.275 1.00 87.81 95 THR A CA 1
ATOM 742 C C . THR A 1 95 ? 11.962 -11.737 -0.532 1.00 87.81 95 THR A C 1
ATOM 744 O O . THR A 1 95 ? 13.019 -11.203 -0.187 1.00 87.81 95 THR A O 1
ATOM 747 N N . ALA A 1 96 ? 11.880 -12.510 -1.623 1.00 84.06 96 ALA A N 1
ATOM 748 C CA . ALA A 1 96 ? 13.008 -12.816 -2.503 1.00 84.06 96 ALA A CA 1
ATOM 749 C C . ALA A 1 96 ? 13.421 -11.624 -3.388 1.00 84.06 96 ALA A C 1
ATOM 751 O O . ALA A 1 96 ? 14.464 -11.669 -4.042 1.00 84.06 96 ALA A O 1
ATOM 752 N N . GLY A 1 97 ? 12.649 -10.534 -3.355 1.00 73.38 97 GLY A N 1
ATOM 753 C CA . GLY A 1 97 ? 12.934 -9.288 -4.065 1.00 73.38 97 GLY A CA 1
ATOM 754 C C . GLY A 1 97 ? 12.199 -9.168 -5.397 1.00 73.38 97 GLY A C 1
ATOM 755 O O . GLY A 1 97 ? 12.387 -8.179 -6.108 1.00 73.38 97 GLY A O 1
ATOM 756 N N . GLU A 1 98 ? 11.330 -10.125 -5.719 1.00 86.69 98 GLU A N 1
ATOM 757 C CA . GLU A 1 98 ? 10.528 -10.130 -6.936 1.00 86.69 98 GLU A CA 1
ATOM 758 C C . GLU A 1 98 ? 9.160 -9.518 -6.626 1.00 86.69 98 GLU A C 1
ATOM 760 O O . GLU A 1 98 ? 8.180 -10.201 -6.343 1.00 86.69 98 GLU A O 1
ATOM 765 N N . MET A 1 99 ? 9.080 -8.185 -6.679 1.00 88.44 99 MET A N 1
ATOM 766 C CA . MET A 1 99 ? 7.856 -7.437 -6.346 1.00 88.44 99 MET A CA 1
ATOM 767 C C . MET A 1 99 ? 6.620 -7.915 -7.129 1.00 88.44 99 MET A C 1
ATOM 769 O O . MET A 1 99 ? 5.511 -7.883 -6.601 1.00 88.44 99 MET A O 1
ATOM 773 N N . LEU A 1 100 ? 6.810 -8.390 -8.362 1.00 90.19 100 LEU A N 1
ATOM 774 C CA . LEU A 1 100 ? 5.738 -8.897 -9.222 1.00 90.19 100 LEU A CA 1
ATOM 775 C C . LEU A 1 100 ? 5.143 -10.233 -8.743 1.00 90.19 100 LEU A C 1
ATOM 777 O O . LEU A 1 100 ? 4.010 -10.537 -9.107 1.00 90.19 100 LEU A O 1
ATOM 781 N N . HIS A 1 101 ? 5.858 -10.999 -7.911 1.00 92.19 101 HIS A N 1
ATOM 782 C CA . HIS A 1 101 ? 5.346 -12.219 -7.273 1.00 92.19 101 HIS A CA 1
ATOM 783 C C . HIS A 1 101 ? 4.523 -11.940 -6.012 1.00 92.19 101 HIS A C 1
ATOM 785 O O . HIS A 1 101 ? 3.963 -12.864 -5.439 1.00 92.19 101 HIS A O 1
ATOM 791 N N . THR A 1 102 ? 4.421 -10.682 -5.572 1.00 94.06 102 THR A N 1
ATOM 792 C CA . THR A 1 102 ? 3.534 -10.326 -4.459 1.00 94.06 102 THR A CA 1
ATOM 793 C C . THR A 1 102 ? 2.075 -10.526 -4.870 1.00 94.06 102 THR A C 1
ATOM 795 O O . THR A 1 102 ? 1.602 -9.896 -5.822 1.00 94.06 102 THR A O 1
ATOM 798 N N . GLU A 1 103 ? 1.348 -11.364 -4.134 1.00 94.50 103 GLU A N 1
ATOM 799 C CA . GLU A 1 103 ? -0.028 -11.750 -4.449 1.00 94.50 103 GLU A CA 1
ATOM 800 C C . GLU A 1 103 ? -1.044 -11.023 -3.562 1.00 94.50 103 GLU A C 1
ATOM 802 O O . GLU A 1 103 ? -0.876 -10.884 -2.350 1.00 94.50 103 GLU A O 1
ATOM 807 N N . MET A 1 104 ? -2.142 -10.568 -4.169 1.00 95.31 104 MET A N 1
ATOM 808 C CA . MET A 1 104 ? -3.281 -9.993 -3.450 1.00 95.31 104 MET A CA 1
ATOM 809 C C . MET A 1 104 ? -4.304 -11.093 -3.169 1.00 95.31 104 MET A C 1
ATOM 811 O O . MET A 1 104 ? -4.740 -11.797 -4.076 1.00 95.31 104 MET A O 1
ATOM 815 N N . ILE A 1 105 ? -4.713 -11.218 -1.912 1.00 94.25 105 ILE A N 1
ATOM 816 C CA . ILE A 1 105 ? -5.666 -12.224 -1.449 1.00 94.25 105 ILE A CA 1
ATOM 817 C C . ILE A 1 105 ? -7.047 -11.576 -1.391 1.00 94.25 105 ILE A C 1
AT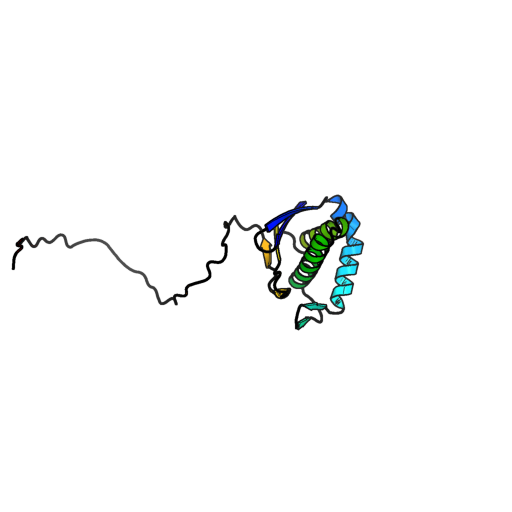OM 819 O O . ILE A 1 105 ? -7.243 -10.587 -0.682 1.00 94.25 105 ILE A O 1
ATOM 823 N N . PHE A 1 106 ? -8.007 -12.150 -2.108 1.00 92.06 106 PHE A N 1
ATOM 824 C CA . PHE A 1 106 ? -9.408 -11.732 -2.110 1.00 92.06 106 PHE A CA 1
ATOM 825 C C . PHE A 1 106 ? -10.253 -12.773 -1.372 1.00 92.06 106 PHE A C 1
ATOM 827 O O . PHE A 1 106 ? -9.956 -13.967 -1.427 1.00 92.06 106 PHE A O 1
ATOM 834 N N . ASP A 1 107 ? -11.303 -12.339 -0.673 1.00 78.94 107 ASP A N 1
ATOM 835 C CA . ASP A 1 107 ? -12.237 -13.279 -0.043 1.00 78.94 107 ASP A CA 1
ATOM 836 C C . ASP A 1 107 ? -13.180 -13.867 -1.102 1.00 78.94 107 ASP A C 1
ATOM 838 O O . ASP A 1 107 ? -14.199 -13.272 -1.446 1.00 78.94 107 ASP A O 1
ATOM 842 N N . ASP A 1 108 ? -12.840 -15.047 -1.613 1.00 57.78 108 ASP A N 1
ATOM 843 C CA . ASP A 1 108 ? -13.786 -15.961 -2.254 1.00 57.78 108 ASP A CA 1
ATOM 844 C C . ASP A 1 108 ? -13.665 -17.310 -1.534 1.00 57.78 108 ASP A C 1
ATOM 846 O O . ASP A 1 108 ? -12.904 -18.176 -1.936 1.00 57.78 108 ASP A O 1
ATOM 850 N N . GLN A 1 109 ? -14.324 -17.432 -0.373 1.00 38.72 109 GLN A N 1
ATOM 851 C CA . GLN A 1 109 ? -14.415 -18.659 0.439 1.00 38.72 109 GLN A CA 1
ATOM 852 C C . GLN A 1 109 ? -13.068 -19.362 0.742 1.00 38.72 109 GLN A C 1
ATOM 854 O O . GLN A 1 109 ? -12.596 -20.202 -0.013 1.00 38.72 109 GLN A O 1
ATOM 859 N N . ALA A 1 110 ? -12.509 -19.084 1.926 1.00 47.34 110 ALA A N 1
ATOM 860 C CA . ALA A 1 110 ? -11.546 -19.904 2.676 1.00 47.34 110 ALA A CA 1
ATOM 861 C C . ALA A 1 110 ? -10.931 -21.127 1.951 1.00 47.34 110 ALA A C 1
ATOM 863 O O . ALA A 1 110 ? -11.528 -22.206 1.922 1.00 47.34 110 ALA A O 1
ATOM 864 N N . GLN A 1 111 ? -9.668 -21.012 1.529 1.00 41.34 111 GLN A N 1
ATOM 865 C CA . GLN A 1 111 ? -8.803 -22.178 1.351 1.00 41.34 111 GLN A CA 1
ATOM 866 C C . GLN A 1 111 ? -7.640 -22.133 2.357 1.00 41.34 111 GLN A C 1
ATOM 868 O O . GLN A 1 111 ? -6.935 -21.125 2.450 1.00 41.34 111 GLN A O 1
ATOM 873 N N . PRO A 1 112 ? -7.479 -23.178 3.193 1.00 43.56 112 PRO A N 1
ATOM 874 C CA . PRO A 1 112 ? -6.470 -23.221 4.239 1.00 43.56 112 PRO A CA 1
ATOM 875 C C . PRO A 1 112 ? -5.086 -23.466 3.637 1.00 43.56 112 PRO A C 1
ATOM 877 O O . PRO A 1 112 ? -4.913 -24.390 2.852 1.00 43.56 112 PRO A O 1
ATOM 880 N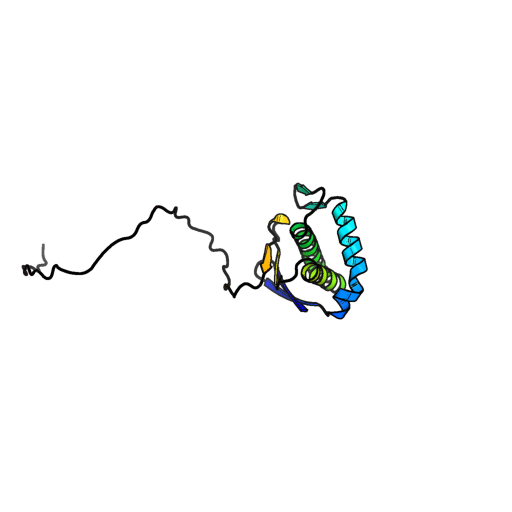 N . ALA A 1 113 ? -4.117 -22.656 4.066 1.00 51.16 113 ALA A N 1
ATOM 881 C CA . ALA A 1 113 ? -2.692 -22.972 4.155 1.00 51.16 113 ALA A CA 1
ATOM 882 C C . ALA A 1 113 ? -2.183 -24.078 3.207 1.00 51.16 113 ALA A C 1
ATOM 884 O O . ALA A 1 113 ? -1.909 -25.197 3.638 1.00 51.16 113 ALA A O 1
ATOM 885 N N . THR A 1 114 ? -1.956 -23.754 1.937 1.00 36.59 114 THR A N 1
ATOM 886 C CA . THR A 1 114 ? -0.953 -24.477 1.152 1.00 36.59 114 THR A CA 1
ATOM 887 C C . THR A 1 114 ? 0.400 -23.850 1.442 1.00 36.59 114 THR A C 1
ATOM 889 O O . THR A 1 114 ? 0.911 -23.041 0.677 1.00 36.59 114 THR A O 1
ATOM 892 N N . ALA A 1 115 ? 0.977 -24.232 2.584 1.00 44.38 115 ALA A N 1
ATOM 893 C CA . ALA A 1 115 ? 2.424 -24.267 2.701 1.00 44.38 115 ALA A CA 1
ATOM 894 C C . ALA A 1 115 ? 2.942 -25.094 1.522 1.00 44.38 115 ALA A C 1
ATOM 896 O O . ALA A 1 115 ? 2.523 -26.239 1.346 1.00 44.38 115 ALA A O 1
ATOM 897 N N . SER A 1 116 ? 3.795 -24.494 0.701 1.00 40.78 116 SER A N 1
ATOM 898 C CA . SER A 1 116 ? 4.433 -25.109 -0.453 1.00 40.78 116 SER A CA 1
ATOM 899 C C . SER A 1 116 ? 4.989 -26.496 -0.111 1.00 40.78 116 SER A C 1
ATOM 901 O O . SER A 1 116 ? 5.996 -26.587 0.596 1.00 40.78 116 SER A O 1
ATOM 903 N N . PRO A 1 117 ? 4.448 -27.600 -0.652 1.00 41.16 117 PRO A N 1
ATOM 904 C CA . PRO A 1 117 ? 5.227 -28.807 -0.793 1.00 41.16 117 PRO A CA 1
ATOM 905 C C . PRO A 1 117 ? 6.081 -28.590 -2.039 1.00 41.16 117 PRO A C 1
ATOM 907 O O . PRO A 1 117 ? 5.619 -28.713 -3.175 1.00 41.16 117 PRO A O 1
ATOM 910 N N . LYS A 1 118 ? 7.367 -28.282 -1.843 1.00 47.81 118 LYS A N 1
ATOM 911 C CA . LYS A 1 118 ? 8.354 -28.691 -2.844 1.00 47.81 118 LYS A CA 1
ATOM 912 C C . LYS A 1 118 ? 8.103 -30.181 -3.119 1.00 47.81 118 LYS A C 1
ATOM 914 O O . LYS A 1 118 ? 8.006 -30.963 -2.173 1.00 47.81 118 LYS A O 1
ATOM 919 N N . THR A 1 119 ? 8.082 -30.548 -4.401 1.00 37.34 119 THR A N 1
ATOM 920 C CA . THR A 1 119 ? 7.989 -31.904 -4.990 1.00 37.34 119 THR A CA 1
ATOM 921 C C . THR A 1 119 ? 6.579 -32.377 -5.392 1.00 37.34 119 THR A C 1
ATOM 923 O O . THR A 1 119 ? 5.825 -32.873 -4.564 1.00 37.34 119 THR A O 1
ATOM 926 N N . GLN A 1 120 ? 6.305 -32.345 -6.705 1.00 33.31 120 GLN A N 1
ATOM 927 C CA . GLN A 1 120 ? 5.963 -33.492 -7.582 1.00 33.31 120 GLN A CA 1
ATOM 928 C C . GLN A 1 120 ? 4.999 -33.078 -8.706 1.00 33.31 120 GLN A C 1
ATOM 930 O O . GLN A 1 120 ? 3.845 -32.737 -8.471 1.00 33.31 120 GLN A O 1
ATOM 935 N N . ALA A 1 121 ? 5.477 -33.183 -9.949 1.00 47.34 121 ALA A N 1
ATOM 936 C CA . ALA A 1 121 ? 4.609 -33.389 -11.104 1.00 47.34 121 ALA A CA 1
ATOM 937 C C . ALA A 1 121 ? 3.844 -34.715 -10.929 1.00 47.34 121 ALA A C 1
ATOM 939 O O . ALA A 1 121 ? 4.405 -35.682 -10.407 1.00 47.34 121 ALA A O 1
ATOM 940 N N . PRO A 1 122 ? 2.603 -34.798 -11.426 1.00 45.41 122 PRO A N 1
ATOM 941 C CA . PRO A 1 122 ? 2.446 -35.547 -12.667 1.00 45.41 122 PRO A CA 1
ATOM 942 C C . PRO A 1 122 ? 1.522 -34.864 -13.680 1.00 45.41 122 PRO A C 1
ATOM 944 O O . PRO A 1 122 ? 0.534 -34.209 -13.362 1.00 45.41 122 PRO A O 1
ATOM 947 N N . VAL A 1 123 ? 1.888 -35.064 -14.940 1.00 40.94 123 VAL A N 1
ATOM 948 C CA . VAL A 1 123 ? 1.147 -34.685 -16.140 1.00 40.94 123 VAL A CA 1
ATOM 949 C C . VAL A 1 123 ? -0.213 -35.387 -16.219 1.00 40.94 123 VAL A C 1
ATOM 951 O O . VAL A 1 123 ? -0.341 -36.582 -15.962 1.00 40.94 123 VAL A O 1
ATOM 954 N N . ALA A 1 124 ? -1.223 -34.619 -16.618 1.00 41.28 124 ALA A N 1
ATOM 955 C CA . ALA A 1 124 ? -2.562 -35.074 -16.954 1.00 41.28 124 ALA A CA 1
ATOM 956 C C . ALA A 1 124 ? -2.594 -35.842 -18.287 1.00 41.28 124 ALA A C 1
ATOM 958 O O . ALA A 1 124 ? -1.907 -35.456 -19.232 1.00 41.28 124 ALA A O 1
ATOM 959 N N . ALA A 1 125 ? -3.485 -36.834 -18.408 1.00 37.22 125 ALA A N 1
ATOM 960 C CA . ALA A 1 125 ? -4.080 -37.199 -19.695 1.00 37.22 125 ALA A CA 1
ATOM 961 C C . ALA A 1 125 ? -5.434 -37.931 -19.547 1.00 37.22 125 ALA A C 1
ATOM 963 O O . ALA A 1 125 ? -5.493 -39.074 -19.112 1.00 37.22 125 ALA A O 1
ATOM 964 N N . ALA A 1 126 ? -6.475 -37.240 -20.028 1.00 35.72 126 ALA A N 1
ATOM 965 C CA . ALA A 1 126 ? -7.630 -37.730 -20.797 1.00 35.72 126 ALA A CA 1
ATOM 966 C C . ALA A 1 126 ? -8.792 -38.523 -20.132 1.00 35.72 126 ALA A C 1
ATOM 968 O O . ALA A 1 126 ? -8.665 -39.653 -19.679 1.00 35.72 126 ALA A O 1
ATOM 969 N N . ALA A 1 127 ? -9.981 -37.906 -20.220 1.00 39.62 127 ALA A N 1
ATOM 970 C CA . ALA A 1 127 ? -11.356 -38.435 -20.082 1.00 39.62 127 ALA A CA 1
ATOM 971 C C . ALA A 1 127 ? 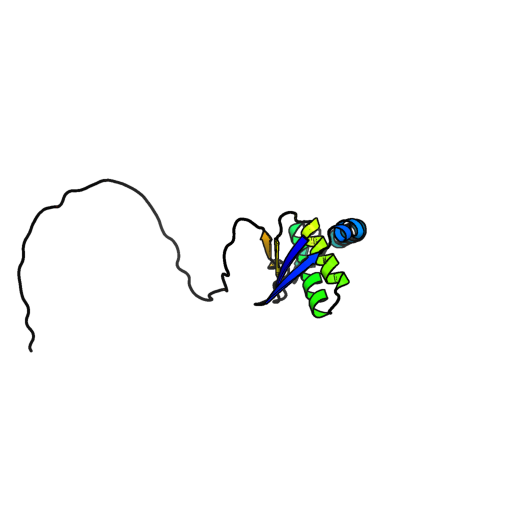-11.735 -39.407 -21.257 1.00 39.62 127 ALA A C 1
ATOM 973 O O . ALA A 1 127 ? -10.884 -39.534 -22.140 1.00 39.62 127 ALA A O 1
ATOM 974 N N . PRO A 1 128 ? -12.955 -40.026 -21.410 1.00 45.34 128 PRO A N 1
ATOM 975 C CA . PRO A 1 128 ? -14.291 -39.603 -20.925 1.00 45.34 128 PRO A CA 1
ATOM 976 C C . PRO A 1 128 ? -15.341 -40.699 -20.529 1.00 45.34 128 PRO A C 1
ATOM 978 O O . PRO A 1 128 ? -15.098 -41.900 -20.554 1.00 45.34 128 PRO A O 1
ATOM 981 N N . LEU A 1 129 ? -16.545 -40.222 -20.158 1.00 43.31 129 LEU A N 1
ATOM 982 C CA . LEU A 1 129 ? -17.791 -40.909 -19.744 1.00 43.31 129 LEU A CA 1
ATOM 983 C C . LEU A 1 129 ? -18.299 -42.064 -20.651 1.00 43.31 129 LEU A C 1
ATOM 985 O O . LEU A 1 129 ? -18.302 -41.901 -21.871 1.00 43.31 129 LEU A O 1
ATOM 989 N N . LYS A 1 130 ? -18.961 -43.088 -20.053 1.00 40.56 130 LYS A N 1
ATOM 990 C CA . LYS A 1 130 ? -20.387 -43.505 -20.276 1.00 40.56 130 LYS A CA 1
ATOM 991 C C . LYS A 1 130 ? -20.732 -44.922 -19.742 1.00 40.56 130 LYS A C 1
ATOM 993 O O . LYS A 1 130 ? -19.986 -45.866 -19.940 1.00 40.56 130 LYS A O 1
ATOM 998 N N . ASN A 1 131 ? -21.986 -45.047 -19.276 1.00 41.47 131 ASN A N 1
ATOM 999 C CA . ASN A 1 131 ? -22.916 -46.196 -19.377 1.00 41.47 131 ASN A CA 1
ATOM 1000 C C . ASN A 1 131 ? -22.922 -47.387 -18.375 1.00 41.47 131 ASN A C 1
ATOM 1002 O O . ASN A 1 131 ? -22.106 -48.292 -18.447 1.00 41.47 131 ASN A O 1
ATOM 1006 N N . LYS A 1 132 ? -24.056 -47.448 -17.649 1.00 39.22 132 LYS A N 1
ATOM 1007 C CA . LYS A 1 132 ? -25.027 -48.564 -17.489 1.00 39.22 132 LYS A CA 1
ATOM 1008 C C . LYS A 1 132 ? -24.646 -49.856 -16.728 1.00 39.22 132 LYS A C 1
ATOM 1010 O O . LYS A 1 132 ? -23.883 -50.681 -17.199 1.00 39.22 132 LYS A O 1
ATOM 1015 N N . LEU A 1 133 ? -25.367 -50.033 -15.612 1.00 42.47 133 LEU A N 1
ATOM 1016 C CA . LEU A 1 133 ? -25.960 -51.248 -15.018 1.00 42.47 133 LEU A CA 1
ATOM 1017 C C . LEU A 1 133 ? -25.562 -52.656 -15.525 1.00 42.47 133 LEU A C 1
ATOM 1019 O O . LEU A 1 133 ? -25.803 -52.995 -16.678 1.00 42.47 133 LEU A O 1
ATOM 1023 N N . ASN A 1 134 ? -25.197 -53.480 -14.529 1.00 43.66 134 ASN A N 1
ATOM 1024 C CA . ASN A 1 134 ? -25.577 -54.876 -14.237 1.00 43.66 134 ASN A CA 1
ATOM 1025 C C . ASN A 1 134 ? -25.578 -55.932 -15.355 1.00 43.66 134 ASN A C 1
ATOM 1027 O O . ASN A 1 134 ? -26.396 -55.853 -16.268 1.00 43.66 134 ASN A O 1
ATOM 1031 N N . LYS A 1 135 ? -24.805 -57.014 -15.128 1.00 38.12 135 LYS A N 1
ATOM 1032 C CA . LYS A 1 135 ? -25.191 -58.445 -15.243 1.00 38.12 135 LYS A CA 1
ATOM 1033 C C . LYS A 1 135 ? -23.946 -59.314 -15.471 1.00 38.12 135 LYS A C 1
ATOM 1035 O O . LYS A 1 135 ? -23.544 -59.484 -16.614 1.00 38.12 135 LYS A O 1
ATOM 1040 N N . LEU A 1 136 ? -23.354 -59.840 -14.394 1.00 40.06 136 LEU A N 1
ATOM 1041 C CA . LEU A 1 136 ? -22.492 -61.037 -14.393 1.00 40.06 136 LEU A CA 1
ATOM 1042 C C . LEU A 1 136 ? -22.198 -61.452 -12.927 1.00 40.06 136 LEU A C 1
ATOM 1044 O O . LEU A 1 136 ? -21.064 -61.620 -12.502 1.00 40.06 136 LEU A O 1
ATOM 1048 N N . GLU A 1 137 ? -23.202 -61.489 -12.049 1.00 48.47 137 GLU A N 1
ATOM 1049 C CA . GLU A 1 137 ? -23.943 -62.741 -11.796 1.00 48.47 137 GLU A CA 1
ATOM 1050 C C . GLU A 1 137 ? -23.835 -63.790 -12.917 1.00 48.47 137 GLU A C 1
ATOM 1052 O O . GLU A 1 137 ? -24.725 -63.953 -13.746 1.00 48.47 137 GLU A O 1
ATOM 1057 N N . ALA A 1 138 ? -22.695 -64.477 -12.925 1.00 49.91 138 ALA A N 1
ATOM 1058 C CA . ALA A 1 138 ? -22.508 -65.859 -13.363 1.00 49.91 138 ALA A CA 1
ATOM 1059 C C . ALA A 1 138 ? -21.189 -66.314 -12.708 1.00 49.91 138 ALA A C 1
ATOM 1061 O O . ALA A 1 138 ? -20.114 -65.906 -13.123 1.00 49.91 138 ALA A O 1
ATOM 1062 N N . MET A 1 139 ? -21.231 -66.833 -11.477 1.00 51.31 139 MET A N 1
ATOM 1063 C CA . MET A 1 139 ? -21.123 -68.279 -11.243 1.00 51.31 139 MET A CA 1
ATOM 1064 C C . MET A 1 139 ? -20.055 -68.930 -12.125 1.00 51.31 139 MET A C 1
ATOM 1066 O O . MET A 1 139 ? -20.360 -69.278 -13.252 1.00 51.31 139 MET A O 1
ATOM 1070 N N . GLU A 1 140 ? -18.855 -69.125 -11.573 1.00 55.62 140 GLU A N 1
ATOM 1071 C CA . GLU A 1 140 ? -17.954 -70.257 -11.854 1.00 55.62 140 GLU A CA 1
ATOM 1072 C C . GLU A 1 140 ? -16.833 -70.235 -10.792 1.00 55.62 140 GLU A C 1
ATOM 1074 O O . GLU A 1 140 ? -15.885 -69.464 -10.846 1.00 55.62 140 GLU A O 1
ATOM 1079 N N . GLN A 1 141 ? -17.127 -70.753 -9.601 1.00 55.06 141 GLN A N 1
ATOM 1080 C CA . GLN A 1 141 ? -16.676 -72.070 -9.131 1.00 55.06 141 GLN A CA 1
ATOM 1081 C C . GLN A 1 141 ? -15.169 -72.186 -8.823 1.00 55.06 141 GLN A C 1
ATOM 1083 O O . GLN A 1 141 ? -14.328 -72.388 -9.686 1.00 55.06 141 GLN A O 1
ATOM 1088 N N . ALA A 1 142 ? -14.898 -72.122 -7.517 1.00 44.91 142 ALA A N 1
ATOM 1089 C CA . ALA A 1 142 ? -13.995 -72.946 -6.710 1.00 44.91 142 ALA A CA 1
ATOM 1090 C C . ALA A 1 142 ? -13.000 -73.918 -7.393 1.00 44.91 142 ALA A C 1
ATOM 1092 O O . ALA A 1 142 ? -13.390 -74.867 -8.068 1.00 44.91 142 ALA A O 1
ATOM 1093 N N . GLY A 1 143 ? -11.735 -73.811 -6.968 1.00 45.56 143 GLY A N 1
ATOM 1094 C CA . GLY A 1 143 ? -10.730 -74.886 -6.956 1.00 45.56 143 GLY A CA 1
ATOM 1095 C C . GLY A 1 143 ? -9.376 -74.349 -6.470 1.00 45.56 143 GLY A C 1
ATOM 1096 O O . GLY A 1 143 ? -8.746 -73.612 -7.209 1.00 45.56 143 GLY A O 1
ATOM 1097 N N . LYS A 1 144 ? -9.050 -74.494 -5.170 1.00 47.09 144 LYS A N 1
ATOM 1098 C CA . LYS A 1 144 ? -7.949 -75.334 -4.617 1.00 47.09 144 LYS A CA 1
ATOM 1099 C C . LYS A 1 144 ? -6.547 -74.953 -5.145 1.00 47.09 144 LYS A C 1
ATOM 1101 O O . LYS A 1 144 ? -6.346 -74.881 -6.341 1.00 47.09 144 LYS A O 1
ATOM 1106 N N . ASP A 1 145 ? -5.509 -74.739 -4.342 1.00 43.66 145 ASP A N 1
ATOM 1107 C CA . ASP A 1 145 ? -5.105 -75.490 -3.155 1.00 43.66 145 ASP A CA 1
ATOM 1108 C C . ASP A 1 145 ? -3.994 -74.737 -2.386 1.00 43.66 145 ASP A C 1
ATOM 1110 O O . ASP A 1 145 ? -3.340 -73.839 -2.915 1.00 43.66 145 ASP A O 1
ATOM 1114 N N . VAL A 1 146 ? -3.795 -75.120 -1.129 1.00 49.16 146 VAL A N 1
ATOM 1115 C CA . VAL A 1 146 ? -2.869 -74.547 -0.150 1.00 49.16 146 VAL A CA 1
ATOM 1116 C C . VAL A 1 146 ? -1.756 -75.569 0.070 1.00 49.16 146 VAL A C 1
ATOM 1118 O O . VAL A 1 146 ? -2.075 -76.666 0.500 1.00 49.16 146 VAL A O 1
ATOM 1121 N N . THR A 1 147 ? -0.474 -75.255 -0.146 1.00 45.59 147 THR A N 1
ATOM 1122 C CA . THR A 1 147 ? 0.699 -75.984 0.424 1.00 45.59 147 THR A CA 1
ATOM 1123 C C . THR A 1 147 ? 1.975 -75.305 -0.090 1.00 45.59 147 THR A C 1
ATOM 1125 O O . THR A 1 147 ? 2.172 -75.184 -1.288 1.00 45.59 147 THR A O 1
ATOM 1128 N N . LYS A 1 148 ? 2.774 -74.587 0.706 1.00 41.69 148 LYS A N 1
ATOM 1129 C CA . LYS A 1 148 ? 3.730 -75.014 1.744 1.00 41.69 148 LYS A CA 1
ATOM 1130 C C . LYS A 1 148 ? 4.650 -76.177 1.326 1.00 41.69 148 LYS A C 1
ATOM 1132 O O . LYS A 1 148 ? 4.179 -77.277 1.080 1.00 41.69 148 LYS A O 1
ATOM 1137 N N . VAL A 1 149 ? 5.951 -75.898 1.470 1.00 39.34 149 VAL A N 1
ATOM 1138 C CA . VAL A 1 149 ? 7.131 -76.784 1.504 1.00 39.34 149 VAL A CA 1
ATOM 1139 C C . VAL A 1 149 ? 7.697 -77.229 0.147 1.00 39.34 149 VAL A C 1
ATOM 1141 O O . VAL A 1 149 ? 7.239 -78.202 -0.439 1.00 39.34 149 VAL A O 1
ATOM 1144 N N . TYR A 1 150 ? 8.775 -76.565 -0.277 1.00 40.19 150 TYR A N 1
ATOM 1145 C CA . TYR A 1 150 ? 10.072 -77.217 -0.483 1.00 40.19 150 TYR A CA 1
ATOM 1146 C C . TYR A 1 150 ? 11.198 -76.220 -0.204 1.00 40.19 150 TYR A C 1
ATOM 1148 O O . TYR A 1 150 ? 10.994 -75.024 -0.513 1.00 40.19 150 TYR A O 1
#

Radius of gyration: 27.17 Å; chains: 1; bounding box: 41×90×34 Å